Protein AF-A0A314YBV6-F1 (afdb_monomer_lite)

Foldseek 3Di:
DDDDDDDDDDDDDPDDDPPDDPVCCLPPVQLVVCLVPVVVLQADAEQAAQKACDPDRNADPPPFPPDPRIDGHPCLLNYQHHHRPDGGPNVVVSSVCCVVVVPPPCPVVCVVPD

Organism: NCBI:txid2094558

InterPro domains:
  IPR036514 SGNH hydrolase superfamily [G3DSA:3.40.50.1110] (12-104)

Structure (mmCIF, N/CA/C/O backbone):
data_AF-A0A314YBV6-F1
#
_entry.id   AF-A0A314YBV6-F1
#
loop_
_atom_site.group_PDB
_atom_site.id
_atom_site.type_symbol
_atom_site.label_atom_id
_atom_site.label_alt_id
_atom_site.label_comp_id
_atom_site.label_asym_id
_atom_site.label_entity_id
_atom_site.label_seq_id
_atom_site.pdbx_PDB_ins_code
_atom_site.Cartn_x
_atom_site.Cartn_y
_atom_site.Cartn_z
_atom_site.occupancy
_atom_site.B_iso_or_equiv
_atom_site.auth_seq_id
_atom_site.auth_comp_id
_atom_site.auth_asym_id
_atom_site.auth_atom_id
_atom_site.pdbx_PDB_model_num
ATOM 1 N N . MET A 1 1 ? -41.187 6.858 33.286 1.00 33.84 1 MET A N 1
ATOM 2 C CA . MET A 1 1 ? -40.703 5.854 32.314 1.00 33.84 1 MET A CA 1
ATOM 3 C C . MET A 1 1 ? -39.229 5.630 32.584 1.00 33.84 1 MET A C 1
ATOM 5 O O . MET A 1 1 ? -38.445 6.538 32.355 1.00 33.84 1 MET A O 1
ATOM 9 N N . ALA A 1 2 ? -38.873 4.483 33.157 1.00 28.88 2 ALA A N 1
ATOM 10 C CA . ALA A 1 2 ? -37.487 4.058 33.322 1.00 28.88 2 ALA A CA 1
ATOM 11 C C . ALA A 1 2 ? -37.216 2.977 32.270 1.00 28.88 2 ALA A C 1
ATOM 13 O O . ALA A 1 2 ? -38.009 2.047 32.132 1.00 28.88 2 ALA A O 1
ATOM 14 N N . ILE A 1 3 ? -36.156 3.154 31.485 1.00 32.72 3 ILE A N 1
ATOM 15 C CA . ILE A 1 3 ? -35.777 2.254 30.395 1.00 32.72 3 ILE A CA 1
ATOM 16 C C . ILE A 1 3 ? -35.061 1.047 31.011 1.00 32.72 3 ILE A C 1
ATOM 18 O O . ILE A 1 3 ? -34.038 1.195 31.676 1.00 32.72 3 ILE A O 1
ATOM 22 N N . THR A 1 4 ? -35.613 -0.144 30.803 1.00 29.62 4 THR A N 1
ATOM 23 C CA . THR A 1 4 ? -35.033 -1.441 31.166 1.00 29.62 4 THR A CA 1
ATOM 24 C C . THR A 1 4 ? -33.790 -1.722 30.314 1.00 29.62 4 THR A C 1
ATOM 26 O O . THR A 1 4 ? -33.875 -1.779 29.089 1.00 29.62 4 THR A O 1
ATOM 29 N N . LEU A 1 5 ? -32.629 -1.923 30.945 1.00 38.38 5 LEU A N 1
ATOM 30 C CA . LEU A 1 5 ? -31.425 -2.430 30.277 1.00 38.38 5 LEU A CA 1
ATOM 31 C C . LEU A 1 5 ? -31.441 -3.964 30.309 1.00 38.38 5 LEU A C 1
ATOM 33 O O . LEU A 1 5 ? -31.478 -4.573 31.376 1.00 38.38 5 LEU A O 1
ATOM 37 N N . SER A 1 6 ? -31.430 -4.576 29.124 1.00 37.41 6 SER A N 1
ATOM 38 C CA . SER A 1 6 ? -31.378 -6.027 28.918 1.00 37.41 6 SER A CA 1
ATOM 39 C C . SER A 1 6 ? -30.102 -6.634 29.516 1.00 37.41 6 SER A C 1
ATOM 41 O O . SER A 1 6 ? -28.992 -6.198 29.211 1.00 37.41 6 SER A O 1
ATOM 43 N N . SER A 1 7 ? -30.267 -7.678 30.326 1.00 42.28 7 SER A N 1
ATOM 44 C CA . SER A 1 7 ? -29.209 -8.522 30.896 1.00 42.28 7 SER A CA 1
ATOM 45 C C . SER A 1 7 ? -28.295 -9.121 29.815 1.00 42.28 7 SER A C 1
ATOM 47 O O . SER A 1 7 ? -28.793 -9.729 28.866 1.00 42.28 7 SER A O 1
ATOM 49 N N . LYS A 1 8 ? -26.966 -8.993 29.961 1.00 40.06 8 LYS A N 1
ATOM 50 C CA . LYS A 1 8 ? -25.973 -9.715 29.140 1.00 40.06 8 LYS A CA 1
ATOM 51 C C . LYS A 1 8 ? -25.675 -11.106 29.739 1.00 40.06 8 LYS A C 1
ATOM 53 O O . LYS A 1 8 ? -25.654 -11.223 30.963 1.00 40.06 8 LYS A O 1
ATOM 58 N N . PRO A 1 9 ? -25.452 -12.142 28.908 1.00 35.56 9 PRO A N 1
ATOM 59 C CA . PRO A 1 9 ? -25.232 -13.518 29.356 1.00 35.56 9 PRO A CA 1
ATOM 60 C C . PRO A 1 9 ? -23.819 -13.745 29.925 1.00 35.56 9 PRO A C 1
ATOM 62 O O . PRO A 1 9 ? -22.858 -13.101 29.512 1.00 35.56 9 PRO A O 1
ATOM 65 N N . SER A 1 10 ? -23.730 -14.684 30.872 1.00 35.09 10 SER A N 1
ATOM 66 C CA . SER A 1 10 ? -22.517 -15.149 31.563 1.00 35.09 10 SER A CA 1
ATOM 67 C C . SER A 1 10 ? -21.549 -15.877 30.615 1.00 35.09 10 SER A C 1
ATOM 69 O O . SER A 1 10 ? -21.972 -16.774 29.885 1.00 35.09 10 SER A O 1
ATOM 71 N N . CYS A 1 11 ? -20.258 -15.527 30.643 1.00 40.75 11 CYS A N 1
ATOM 72 C CA . CYS A 1 11 ? -19.198 -16.228 29.908 1.00 40.75 11 CYS A CA 1
ATOM 73 C C . CYS A 1 11 ? -18.449 -17.196 30.840 1.00 40.75 11 CYS A C 1
ATOM 75 O O . CYS A 1 11 ? -17.855 -16.777 31.829 1.00 40.75 11 CYS A O 1
ATOM 77 N N . ASN A 1 12 ? -18.459 -18.490 30.502 1.00 35.81 12 ASN A N 1
ATOM 78 C CA . ASN A 1 12 ? -17.706 -19.538 31.194 1.00 35.81 12 ASN A CA 1
ATOM 79 C C . ASN A 1 12 ? -16.222 -19.522 30.787 1.00 35.81 12 ASN A C 1
ATOM 81 O O . ASN A 1 12 ? -15.893 -19.515 29.601 1.00 35.81 12 ASN A O 1
ATOM 85 N N . ASN A 1 13 ? -15.335 -19.568 31.784 1.00 42.31 13 ASN A N 1
ATOM 86 C CA . ASN A 1 13 ? -13.882 -19.591 31.628 1.00 42.31 13 ASN A CA 1
ATOM 87 C C . ASN A 1 13 ? -13.364 -21.004 31.321 1.00 42.31 13 ASN A C 1
ATOM 89 O O . ASN A 1 13 ? -13.254 -21.835 32.220 1.00 42.31 13 ASN A O 1
ATOM 93 N N . SER A 1 14 ? -12.943 -21.250 30.082 1.00 39.06 14 SER A N 1
ATOM 94 C CA . SER A 1 14 ? -11.962 -22.296 29.767 1.00 39.06 14 SER A CA 1
ATOM 95 C C . SER A 1 14 ? -10.642 -21.612 29.415 1.00 39.06 14 SER A C 1
ATOM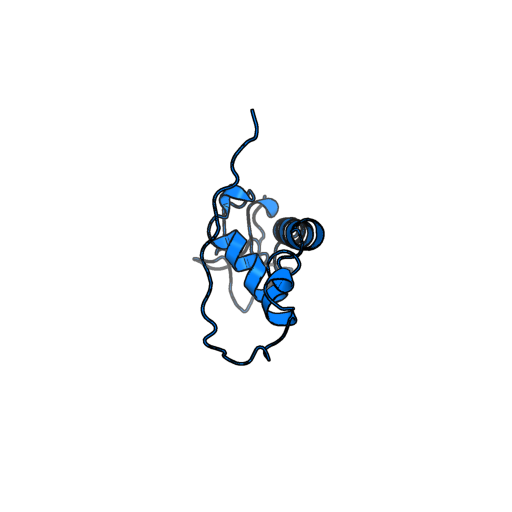 97 O O . SER A 1 14 ? -10.436 -21.159 28.289 1.00 39.06 14 SER A O 1
ATOM 99 N N . GLY A 1 15 ? -9.789 -21.456 30.428 1.00 47.22 15 GLY A N 1
ATOM 100 C CA . GLY A 1 15 ? -8.503 -20.782 30.320 1.00 47.22 15 GLY A CA 1
ATOM 101 C C . GLY A 1 15 ? -7.540 -21.506 29.384 1.00 47.22 15 GLY A C 1
ATOM 102 O O . GLY A 1 15 ? -7.276 -22.692 29.546 1.00 47.22 15 GLY A O 1
ATOM 103 N N . HIS A 1 16 ? -6.967 -20.750 28.452 1.00 35.28 16 HIS A N 1
ATOM 104 C CA . HIS A 1 16 ? -5.703 -21.074 27.805 1.00 35.28 16 HIS A CA 1
ATOM 105 C C . HIS A 1 16 ? -4.812 -19.830 27.879 1.00 35.28 16 HIS A C 1
ATOM 107 O O . HIS A 1 16 ? -5.248 -18.718 27.587 1.00 35.28 16 HIS A O 1
ATOM 113 N N . SER A 1 17 ? -3.591 -20.032 28.371 1.00 37.59 17 SER A N 1
ATOM 114 C CA . SER A 1 17 ? -2.629 -19.021 28.802 1.00 37.59 17 SER A CA 1
ATOM 115 C C . SER A 1 17 ? -2.451 -17.853 27.826 1.00 37.59 17 SER A C 1
ATOM 117 O O . SER A 1 17 ? -1.946 -18.017 26.717 1.00 37.59 17 SER A O 1
ATOM 119 N N . PHE A 1 18 ? -2.779 -16.645 28.287 1.00 40.22 18 PHE A N 1
ATOM 120 C CA . PHE A 1 18 ? -2.464 -15.378 27.627 1.00 40.22 18 PHE A CA 1
ATOM 121 C C . PHE A 1 18 ? -0.974 -15.048 27.786 1.00 40.22 18 PHE A C 1
ATOM 123 O O . PHE A 1 18 ? -0.593 -14.189 28.570 1.00 40.22 18 PHE A O 1
ATOM 130 N N . HIS A 1 19 ? -0.114 -15.741 27.047 1.00 35.84 19 HIS A N 1
ATOM 131 C CA . HIS A 1 19 ? 1.292 -15.362 26.891 1.00 35.84 19 HIS A CA 1
ATOM 132 C C . HIS A 1 19 ? 1.709 -15.498 25.419 1.00 35.84 19 HIS A C 1
ATOM 134 O O . HIS A 1 19 ? 2.590 -16.272 25.066 1.00 35.84 19 HIS A O 1
ATOM 140 N N . MET A 1 20 ? 1.072 -14.716 24.541 1.00 39.91 20 MET A N 1
ATOM 141 C CA . MET A 1 20 ? 1.647 -14.363 23.237 1.00 39.91 20 MET A CA 1
ATOM 142 C C . MET A 1 20 ? 1.286 -12.916 22.834 1.00 39.91 20 MET A C 1
ATOM 144 O O . MET A 1 20 ? 0.303 -12.652 22.159 1.00 39.91 20 MET A O 1
ATOM 148 N N . LEU A 1 21 ? 2.134 -11.984 23.286 1.00 42.94 21 LEU A N 1
ATOM 149 C CA . LEU A 1 21 ? 2.705 -10.853 22.533 1.00 42.94 21 LEU A CA 1
ATOM 150 C C . LEU A 1 21 ? 1.758 -9.826 21.861 1.00 42.94 21 LEU A C 1
ATOM 152 O O . LEU A 1 21 ? 1.387 -9.956 20.696 1.00 42.94 21 LEU A O 1
ATOM 156 N N . SER A 1 22 ? 1.567 -8.698 22.559 1.00 54.56 22 SER A N 1
ATOM 157 C CA . SER A 1 22 ? 1.015 -7.404 22.094 1.00 54.56 22 SER A CA 1
ATOM 158 C C . SER A 1 22 ? 1.451 -6.966 20.675 1.00 54.56 22 SER A C 1
ATOM 160 O O . SER A 1 22 ? 0.680 -6.355 19.938 1.00 54.56 22 SER A O 1
ATOM 162 N N . SER A 1 23 ? 2.658 -7.338 20.236 1.00 47.38 23 SER A N 1
ATOM 163 C CA . SER A 1 23 ? 3.234 -6.939 18.944 1.00 47.38 23 SER A CA 1
ATOM 164 C C . SER A 1 23 ? 2.577 -7.590 17.715 1.00 47.38 23 SER A C 1
ATOM 166 O O . SER A 1 23 ? 2.472 -6.945 16.673 1.00 47.38 23 SER A O 1
ATOM 168 N N . HIS A 1 24 ? 2.088 -8.834 17.812 1.00 51.66 24 HIS A N 1
ATOM 169 C CA . HIS A 1 24 ? 1.453 -9.520 16.671 1.00 51.66 24 HIS A CA 1
ATOM 170 C C . HIS A 1 24 ? 0.088 -8.910 16.322 1.00 51.66 24 HIS A C 1
ATOM 172 O O . HIS A 1 24 ? -0.301 -8.856 15.156 1.00 51.66 24 HIS A O 1
ATOM 178 N N . MET A 1 25 ? -0.622 -8.375 17.319 1.00 52.75 25 MET A N 1
ATOM 179 C CA . MET A 1 25 ? -1.936 -7.758 17.120 1.00 52.75 25 MET A CA 1
ATOM 180 C C . MET A 1 25 ? -1.855 -6.465 16.289 1.00 52.75 25 MET A C 1
ATOM 182 O O . MET A 1 25 ? -2.792 -6.146 15.558 1.00 52.75 25 MET A O 1
ATOM 186 N N . LEU A 1 26 ? -0.716 -5.764 16.346 1.00 56.69 26 LEU A N 1
ATOM 187 C CA . LEU A 1 26 ? -0.463 -4.546 15.574 1.00 56.69 26 LEU A CA 1
ATOM 188 C C . LEU A 1 26 ? 0.025 -4.833 14.153 1.00 56.69 26 LEU A C 1
ATOM 190 O O . LEU A 1 26 ? -0.393 -4.134 13.235 1.00 56.69 26 LEU A O 1
ATOM 194 N N . ILE A 1 27 ? 0.883 -5.8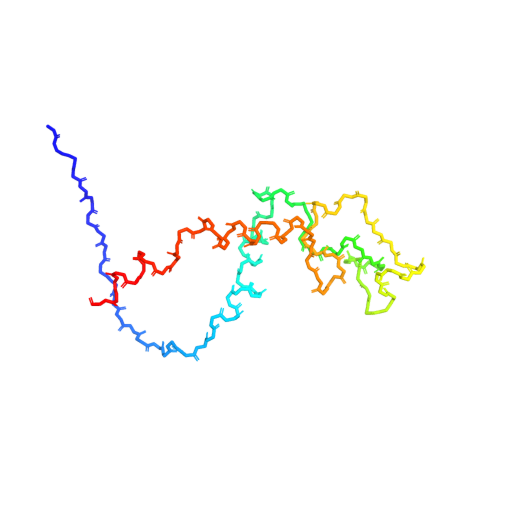39 13.962 1.00 60.88 27 ILE A N 1
ATOM 195 C CA . ILE A 1 27 ? 1.479 -6.116 12.646 1.00 60.88 27 ILE A CA 1
ATOM 196 C C . ILE A 1 27 ? 0.497 -6.860 11.735 1.00 60.88 27 ILE A C 1
ATOM 198 O O . ILE A 1 27 ? 0.372 -6.507 10.567 1.00 60.88 27 ILE A O 1
ATOM 202 N N . THR A 1 28 ? -0.241 -7.848 12.252 1.00 63.28 28 THR A N 1
ATOM 203 C CA . THR A 1 28 ? -1.156 -8.657 11.425 1.00 63.28 28 THR A CA 1
ATOM 204 C C . THR A 1 28 ? -2.630 -8.463 11.772 1.00 63.28 28 THR A C 1
ATOM 206 O O . THR A 1 28 ? -3.479 -8.621 10.901 1.00 63.28 28 THR A O 1
ATOM 209 N N . GLY A 1 29 ? -2.972 -8.091 13.009 1.00 68.56 29 GLY A N 1
ATOM 210 C CA . GLY A 1 29 ? -4.370 -8.031 13.462 1.00 68.56 29 GLY A CA 1
ATOM 211 C C . GLY A 1 29 ? -5.201 -6.912 12.824 1.00 68.56 29 GLY A C 1
ATOM 212 O O . GLY A 1 29 ? -6.272 -7.172 12.275 1.00 68.56 29 GLY A O 1
ATOM 213 N N . LEU A 1 30 ? -4.709 -5.671 12.867 1.00 73.69 30 LEU A N 1
ATOM 214 C CA . LEU A 1 30 ? -5.409 -4.506 12.304 1.00 73.69 30 LEU A CA 1
ATOM 215 C C . LEU A 1 30 ? -5.587 -4.576 10.771 1.00 73.69 30 LEU A C 1
ATOM 217 O O . LEU A 1 30 ? -6.710 -4.353 10.308 1.00 73.69 30 LEU A O 1
ATOM 221 N N . PRO A 1 31 ? -4.580 -4.980 9.969 1.00 79.50 31 PRO A N 1
ATOM 222 C CA . PRO A 1 31 ? -4.748 -5.113 8.524 1.00 79.50 31 PRO A CA 1
ATOM 223 C C . PRO A 1 31 ? -5.785 -6.165 8.138 1.00 79.50 31 PRO A C 1
ATOM 225 O O . PRO A 1 31 ? -6.535 -5.957 7.190 1.00 79.50 31 PRO A O 1
ATOM 228 N N . ILE A 1 32 ? -5.901 -7.269 8.889 1.00 82.19 32 ILE A N 1
ATOM 229 C CA . ILE A 1 32 ? -6.916 -8.303 8.627 1.00 82.19 32 ILE A CA 1
ATOM 230 C C . ILE A 1 32 ? -8.338 -7.740 8.756 1.00 82.19 32 ILE A C 1
ATOM 232 O O . ILE A 1 32 ? -9.216 -8.120 7.981 1.00 82.19 32 ILE A O 1
ATOM 236 N N . LEU A 1 33 ? -8.588 -6.826 9.699 1.00 85.62 33 LEU A N 1
ATOM 237 C CA . LEU A 1 33 ? -9.899 -6.179 9.835 1.00 85.62 33 LEU A CA 1
ATOM 238 C C . LEU A 1 33 ? -10.225 -5.304 8.621 1.00 85.62 33 LEU A C 1
ATOM 240 O O . LEU A 1 33 ? -11.359 -5.326 8.141 1.00 85.62 33 LEU A O 1
ATOM 244 N N . VAL A 1 34 ? -9.224 -4.593 8.097 1.00 88.75 34 VAL A N 1
ATOM 245 C CA . VAL A 1 34 ? -9.368 -3.780 6.885 1.00 88.75 34 VAL A CA 1
ATOM 246 C C . VAL A 1 34 ? -9.594 -4.656 5.655 1.00 88.75 34 VAL A C 1
ATOM 248 O O . VAL A 1 34 ? -10.538 -4.419 4.907 1.00 88.75 34 VAL A O 1
ATOM 251 N N . MET A 1 35 ? -8.816 -5.726 5.491 1.00 89.19 35 MET A N 1
ATOM 252 C CA . MET A 1 35 ? -8.930 -6.649 4.354 1.00 89.19 35 MET A CA 1
ATOM 253 C C . MET A 1 35 ? -10.263 -7.405 4.296 1.00 89.19 35 MET A C 1
ATOM 255 O O . MET A 1 35 ? -10.676 -7.811 3.214 1.00 89.19 35 MET A O 1
ATOM 259 N N . LYS A 1 36 ? -10.960 -7.597 5.425 1.00 90.19 36 LYS A N 1
ATOM 260 C CA . LYS A 1 36 ? -12.299 -8.214 5.421 1.00 90.19 36 LYS A CA 1
ATOM 261 C C . LYS A 1 36 ? -13.341 -7.360 4.700 1.00 90.19 36 LYS A C 1
ATOM 263 O O . LYS A 1 36 ? -14.268 -7.918 4.128 1.00 90.19 36 LYS A O 1
ATOM 268 N N . ASN A 1 37 ? -13.204 -6.035 4.748 1.00 91.31 37 ASN A N 1
ATOM 269 C CA . ASN A 1 37 ? -14.156 -5.081 4.176 1.00 91.31 37 ASN A CA 1
ATOM 270 C C . ASN A 1 37 ? -13.413 -3.829 3.665 1.00 91.31 37 ASN A C 1
ATOM 272 O O . ASN A 1 37 ? -13.630 -2.734 4.176 1.00 91.31 37 ASN A O 1
ATOM 276 N N . PRO A 1 38 ? -12.537 -3.948 2.656 1.00 93.94 38 PRO A N 1
ATOM 277 C CA . PRO A 1 38 ? -11.631 -2.870 2.240 1.00 93.94 38 PRO A CA 1
ATOM 278 C C . PRO A 1 38 ? -12.375 -1.605 1.788 1.00 93.94 38 PRO A C 1
ATOM 280 O O . PRO A 1 38 ? -11.968 -0.489 2.115 1.00 93.94 38 PRO A O 1
ATOM 283 N N . ASN A 1 39 ? -13.527 -1.780 1.133 1.00 94.62 39 ASN A N 1
ATOM 284 C CA . ASN A 1 39 ? -14.362 -0.685 0.642 1.00 94.62 39 ASN A CA 1
ATOM 285 C C . ASN A 1 39 ? -14.867 0.233 1.764 1.00 94.62 39 ASN A C 1
ATOM 287 O O . ASN A 1 39 ? -15.004 1.434 1.542 1.00 94.62 39 ASN A O 1
ATOM 291 N N . GLN A 1 40 ? -15.112 -0.296 2.973 1.00 93.50 40 GLN A N 1
ATOM 292 C CA . GLN A 1 40 ? -15.581 0.521 4.104 1.00 93.50 40 GLN A CA 1
ATOM 293 C C . GLN A 1 40 ? -14.511 1.512 4.586 1.00 93.50 40 GLN A C 1
ATOM 295 O O . GLN A 1 40 ? -14.832 2.514 5.216 1.00 93.50 40 GLN A O 1
ATOM 300 N N . TYR A 1 41 ? -13.247 1.231 4.264 1.00 92.69 41 TYR A N 1
ATOM 301 C CA . TYR A 1 41 ? -12.090 2.060 4.583 1.00 92.69 41 TYR A CA 1
ATOM 302 C C . TYR A 1 41 ? -11.543 2.805 3.354 1.00 92.69 41 TYR A C 1
ATOM 304 O O . TYR A 1 41 ? -10.484 3.418 3.430 1.00 92.69 41 TYR A O 1
ATOM 312 N N . GLY A 1 42 ? -12.255 2.768 2.220 1.00 94.62 42 GLY A N 1
ATOM 313 C CA . GLY A 1 42 ? -11.876 3.481 0.996 1.00 94.62 42 GLY A CA 1
ATOM 314 C C . GLY A 1 42 ? -10.857 2.764 0.101 1.00 94.62 42 GLY A C 1
ATOM 315 O O . GLY A 1 42 ? -10.435 3.341 -0.903 1.00 94.62 42 GLY A O 1
ATOM 316 N N . PHE A 1 43 ? -10.490 1.516 0.408 1.00 96.88 43 PHE A N 1
ATOM 317 C CA . PHE A 1 43 ? -9.596 0.716 -0.434 1.00 96.88 43 PHE A CA 1
ATOM 318 C C 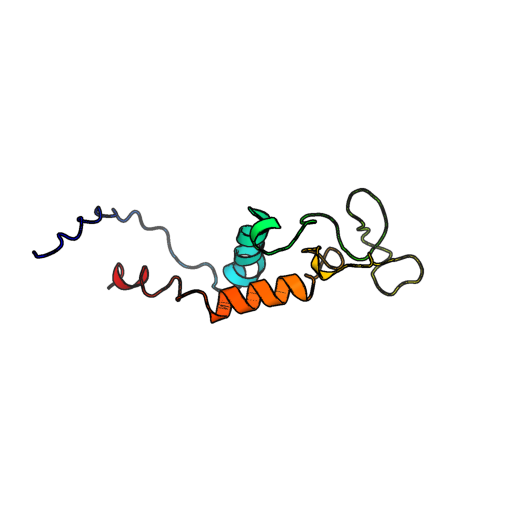. PHE A 1 43 ? -10.382 -0.084 -1.467 1.00 96.88 43 PHE A C 1
ATOM 320 O O . PHE A 1 43 ? -11.407 -0.685 -1.151 1.00 96.88 43 PHE A O 1
ATOM 327 N N . LYS A 1 44 ? -9.856 -0.135 -2.692 1.00 96.19 44 LYS A N 1
ATOM 328 C CA . LYS A 1 44 ? -10.379 -0.971 -3.782 1.00 96.19 44 LYS A CA 1
ATOM 329 C C . LYS A 1 44 ? -9.541 -2.225 -3.988 1.00 96.19 44 LYS A C 1
ATOM 331 O O . LYS A 1 44 ? -10.080 -3.264 -4.346 1.00 96.19 44 LYS A O 1
ATOM 336 N N . GLU A 1 45 ? -8.238 -2.127 -3.733 1.00 95.81 45 GLU A N 1
ATOM 337 C CA . GLU A 1 45 ? -7.275 -3.191 -4.001 1.00 95.81 45 GLU A CA 1
ATOM 338 C C . GLU A 1 45 ? -6.625 -3.671 -2.705 1.00 95.81 45 GLU A C 1
ATOM 340 O O . GLU A 1 45 ? -5.873 -2.951 -2.044 1.00 95.81 45 GLU A O 1
ATOM 345 N N . SER A 1 46 ? -6.941 -4.909 -2.321 1.00 93.44 46 SER A N 1
ATOM 346 C CA . SER A 1 46 ? -6.429 -5.512 -1.083 1.00 93.44 46 SER A CA 1
ATOM 347 C C . SER A 1 46 ? -5.164 -6.335 -1.293 1.00 93.44 46 SER A C 1
ATOM 349 O O . SER A 1 46 ? -4.282 -6.329 -0.437 1.00 93.44 46 SER A O 1
ATOM 351 N N . PHE A 1 47 ? -5.076 -7.037 -2.425 1.00 92.44 47 PHE A N 1
ATOM 352 C CA . PHE A 1 47 ? -4.048 -8.055 -2.651 1.00 92.44 47 PHE A CA 1
ATOM 353 C C . PHE A 1 47 ? -2.947 -7.617 -3.613 1.00 92.44 47 PHE A C 1
ATOM 355 O O . PHE A 1 47 ? -1.821 -8.085 -3.484 1.00 92.44 47 PHE A O 1
ATOM 362 N N . LYS A 1 48 ? -3.245 -6.732 -4.571 1.00 95.38 48 LYS A N 1
ATOM 363 C CA . LYS A 1 48 ? -2.226 -6.204 -5.482 1.00 95.38 48 LYS A CA 1
ATOM 364 C C . LYS A 1 48 ? -1.364 -5.164 -4.773 1.00 95.38 48 LYS A C 1
ATOM 366 O O . LYS A 1 48 ? -1.882 -4.347 -4.010 1.00 95.38 48 LYS A O 1
ATOM 371 N N . ALA A 1 49 ? -0.067 -5.174 -5.048 1.00 96.06 49 ALA A N 1
ATOM 372 C CA . ALA A 1 49 ? 0.830 -4.102 -4.652 1.00 96.06 49 ALA A CA 1
ATOM 373 C C . ALA A 1 49 ? 0.635 -2.888 -5.574 1.00 96.06 49 ALA A C 1
ATOM 375 O O . ALA A 1 49 ? 0.479 -3.015 -6.792 1.00 96.06 49 ALA A O 1
ATOM 376 N N . CYS A 1 50 ? 0.633 -1.689 -4.998 1.00 97.44 50 CYS A N 1
ATOM 377 C CA . CYS A 1 50 ? 0.534 -0.455 -5.770 1.00 97.44 50 CYS A CA 1
ATOM 378 C C . CYS A 1 50 ? 1.747 -0.256 -6.684 1.00 97.44 50 CYS A C 1
ATOM 380 O O . CYS A 1 50 ? 1.602 0.286 -7.775 1.00 97.44 50 CYS A O 1
ATOM 382 N N . CYS A 1 51 ? 2.928 -0.651 -6.227 1.00 97.00 51 CYS A N 1
ATOM 383 C CA . CYS A 1 51 ? 4.200 -0.480 -6.889 1.00 97.00 51 CYS A CA 1
ATOM 384 C C . CYS A 1 51 ? 4.916 -1.825 -7.014 1.00 97.00 51 CYS A C 1
ATOM 386 O O . CYS A 1 51 ? 5.009 -2.582 -6.052 1.00 97.00 51 CYS A O 1
ATOM 388 N N . GLY A 1 52 ? 5.436 -2.097 -8.206 1.00 96.06 52 GLY A N 1
ATOM 389 C CA . GLY A 1 52 ? 6.150 -3.326 -8.507 1.00 96.06 52 GLY A CA 1
ATOM 390 C C . GLY A 1 52 ? 6.057 -3.660 -9.987 1.00 96.06 52 GLY A C 1
ATOM 391 O O . GLY A 1 52 ? 6.010 -2.765 -10.836 1.00 96.06 52 GLY A O 1
ATOM 392 N N . THR A 1 53 ? 6.080 -4.950 -10.280 1.00 94.94 53 THR A N 1
ATOM 393 C CA . THR A 1 53 ? 5.974 -5.512 -11.627 1.00 94.94 53 THR A CA 1
ATOM 394 C C . THR A 1 53 ? 5.401 -6.923 -11.534 1.00 94.94 53 THR A C 1
ATOM 396 O O . THR A 1 53 ? 5.318 -7.495 -10.448 1.00 94.94 53 THR A O 1
ATOM 399 N N . GLY A 1 54 ? 5.027 -7.485 -12.678 1.00 91.50 54 GLY A N 1
ATOM 400 C CA . GLY A 1 54 ? 4.559 -8.858 -12.791 1.00 91.50 54 GLY A CA 1
ATOM 401 C C . GLY A 1 54 ? 3.084 -9.018 -12.432 1.00 91.50 54 GLY A C 1
ATOM 402 O O . GLY A 1 54 ? 2.510 -8.289 -11.631 1.00 91.50 54 GLY A O 1
ATOM 403 N N . ASP A 1 55 ? 2.447 -10.015 -13.025 1.00 91.38 55 ASP A N 1
ATOM 404 C CA . ASP A 1 55 ? 1.051 -10.349 -12.761 1.00 91.38 55 ASP A CA 1
ATOM 405 C C . ASP A 1 55 ? 0.949 -11.651 -11.950 1.00 91.38 55 ASP A C 1
ATOM 407 O O . ASP A 1 55 ? 1.838 -12.500 -12.027 1.00 91.38 55 ASP A O 1
ATOM 411 N N . PRO A 1 56 ? -0.128 -11.850 -11.166 1.00 93.75 56 PRO A N 1
ATOM 412 C CA . PRO A 1 56 ? -1.328 -11.008 -11.083 1.00 93.75 56 PRO A CA 1
ATOM 413 C C . PRO A 1 56 ? -1.301 -9.957 -9.960 1.00 93.75 56 PRO A C 1
ATOM 415 O O . PRO A 1 56 ? -2.250 -9.180 -9.832 1.00 93.75 56 PRO A O 1
ATOM 418 N N . TYR A 1 57 ? -0.263 -9.948 -9.119 1.00 94.00 57 TYR A N 1
ATOM 419 C CA . TYR A 1 57 ? -0.229 -9.151 -7.886 1.00 94.00 57 TYR A CA 1
ATOM 420 C C . TYR A 1 57 ? 0.597 -7.867 -7.977 1.00 94.00 57 TYR A C 1
ATOM 422 O O . TYR A 1 57 ? 0.647 -7.136 -6.989 1.00 94.00 57 TYR A O 1
ATOM 430 N N . ASN A 1 58 ? 1.207 -7.563 -9.128 1.00 94.62 58 ASN A N 1
ATOM 431 C CA . ASN A 1 58 ? 2.154 -6.455 -9.272 1.00 94.62 58 ASN A CA 1
ATOM 432 C C . ASN A 1 58 ? 3.321 -6.557 -8.277 1.00 94.62 58 ASN A C 1
ATOM 434 O O . ASN A 1 58 ? 3.772 -5.557 -7.727 1.00 94.62 58 ASN A O 1
ATOM 438 N N . PHE A 1 59 ? 3.763 -7.789 -8.011 1.00 93.44 59 PHE A N 1
ATOM 439 C CA . PHE A 1 59 ? 4.834 -8.108 -7.080 1.00 93.44 59 PHE A CA 1
ATOM 440 C C . PHE A 1 59 ? 5.758 -9.183 -7.657 1.00 93.44 59 PHE A C 1
ATOM 442 O O . PHE A 1 59 ? 5.322 -10.296 -7.953 1.00 93.44 59 PHE A O 1
ATOM 449 N N . GLU A 1 60 ? 7.050 -8.871 -7.699 1.00 91.56 60 GLU A N 1
ATOM 450 C CA . GLU A 1 60 ? 8.143 -9.820 -7.886 1.00 91.56 60 GLU A CA 1
ATOM 451 C C . GLU A 1 60 ? 9.206 -9.530 -6.819 1.00 91.56 60 GLU A C 1
ATOM 453 O O . GLU A 1 60 ? 9.413 -8.379 -6.439 1.00 91.56 60 GLU A O 1
ATOM 458 N N . VAL A 1 61 ? 9.899 -10.565 -6.327 1.00 88.25 61 VAL A N 1
ATOM 459 C CA . VAL A 1 61 ? 10.949 -10.401 -5.294 1.00 88.25 61 VAL A CA 1
ATOM 460 C C . VAL A 1 61 ? 12.049 -9.449 -5.780 1.00 88.25 61 VAL A C 1
ATOM 462 O O . VAL A 1 61 ? 12.603 -8.666 -5.012 1.00 88.25 61 VAL A O 1
ATOM 465 N N . PHE A 1 62 ? 12.321 -9.502 -7.080 1.00 85.94 62 PHE A N 1
ATOM 466 C CA . PHE A 1 62 ? 13.107 -8.540 -7.831 1.00 85.94 62 PHE A CA 1
ATOM 467 C C . PHE A 1 62 ? 12.419 -8.377 -9.183 1.00 85.94 62 PHE A C 1
ATOM 469 O O . PHE A 1 62 ? 12.037 -9.399 -9.753 1.00 85.94 62 PHE A O 1
ATOM 476 N N . PRO A 1 63 ? 12.310 -7.166 -9.738 1.00 89.00 63 PRO A N 1
ATOM 477 C CA . PRO A 1 63 ? 12.832 -5.879 -9.274 1.00 89.00 63 PRO A CA 1
ATOM 478 C C . PRO A 1 63 ? 11.929 -5.152 -8.251 1.00 89.00 63 PRO A C 1
ATOM 480 O O . PRO A 1 63 ? 10.708 -5.158 -8.360 1.00 89.00 63 PRO A O 1
ATOM 483 N N . VAL A 1 64 ? 12.541 -4.471 -7.273 1.00 89.56 64 VAL A N 1
ATOM 484 C CA . VAL A 1 64 ? 11.825 -3.739 -6.205 1.00 89.56 64 VAL A CA 1
ATOM 485 C C . VAL A 1 64 ? 11.435 -2.315 -6.616 1.00 89.56 64 VAL A C 1
ATOM 487 O O . VAL A 1 64 ? 12.010 -1.736 -7.541 1.00 89.56 64 VAL A O 1
ATOM 490 N N . CYS A 1 65 ? 10.500 -1.704 -5.891 1.00 92.25 65 CYS A N 1
ATOM 491 C CA . CYS A 1 65 ? 10.142 -0.295 -6.066 1.00 92.25 65 CYS A CA 1
ATOM 492 C C . CYS A 1 65 ? 11.350 0.646 -5.978 1.00 92.25 65 CYS A C 1
ATOM 494 O O . CYS A 1 65 ? 12.198 0.510 -5.100 1.00 92.25 65 CYS A O 1
ATOM 496 N N . GLY A 1 66 ? 11.419 1.614 -6.897 1.00 89.56 66 GLY A N 1
ATOM 497 C CA . GLY A 1 66 ? 12.568 2.516 -7.056 1.00 89.56 66 GLY A CA 1
ATOM 498 C C . GLY A 1 66 ? 13.593 2.050 -8.096 1.00 89.56 66 GLY A C 1
ATOM 499 O O . GLY A 1 66 ? 14.488 2.812 -8.453 1.00 89.56 66 GLY A O 1
ATOM 500 N N . THR A 1 67 ? 13.449 0.834 -8.626 1.00 93.94 67 THR A N 1
ATOM 501 C CA . THR A 1 67 ? 14.186 0.389 -9.817 1.00 93.94 67 THR A CA 1
ATOM 502 C C . THR A 1 67 ? 13.494 0.858 -11.107 1.00 93.94 67 THR A C 1
ATOM 504 O O . THR A 1 67 ? 12.285 1.086 -11.095 1.00 93.94 67 THR A O 1
ATOM 507 N N . PRO A 1 68 ? 14.213 0.970 -12.244 1.00 94.19 68 PRO A N 1
ATOM 508 C CA . PRO A 1 68 ? 13.628 1.438 -13.508 1.00 94.19 68 PRO A CA 1
ATOM 509 C C . PRO A 1 68 ? 12.509 0.552 -14.074 1.00 94.19 68 PRO A C 1
ATOM 511 O O . PRO A 1 68 ? 11.706 1.017 -14.876 1.00 94.19 68 PRO A O 1
ATOM 514 N N . SER A 1 69 ? 12.487 -0.727 -13.702 1.00 92.62 69 SER A N 1
ATOM 515 C CA . SER A 1 69 ? 11.518 -1.717 -14.176 1.00 92.62 69 SER A CA 1
ATOM 516 C C . SER A 1 69 ? 10.279 -1.838 -13.287 1.00 92.62 69 SER A C 1
ATOM 518 O O . SER A 1 69 ? 9.299 -2.440 -13.716 1.00 92.62 69 SER A O 1
ATOM 520 N N . ALA A 1 70 ? 10.294 -1.273 -12.077 1.00 95.06 70 ALA A N 1
ATOM 521 C CA . ALA A 1 70 ? 9.127 -1.226 -11.207 1.00 95.06 70 ALA A CA 1
ATOM 522 C C . ALA A 1 70 ? 8.318 0.051 -11.464 1.00 95.06 70 ALA A C 1
ATOM 524 O O . ALA A 1 70 ? 8.873 1.143 -11.596 1.00 95.06 70 ALA A O 1
ATOM 525 N N . SER A 1 71 ? 6.993 -0.069 -11.485 1.00 95.31 71 SER A N 1
ATOM 526 C CA . SER A 1 71 ? 6.094 1.071 -11.675 1.00 95.31 71 SER A CA 1
ATOM 527 C C . SER A 1 71 ? 4.985 1.082 -10.632 1.00 95.31 71 SER A C 1
ATOM 529 O O . SER A 1 71 ? 4.567 0.032 -10.144 1.00 95.31 71 SER A O 1
ATOM 531 N N . ALA A 1 72 ? 4.532 2.283 -10.272 1.00 96.38 72 ALA A N 1
ATOM 532 C CA . ALA A 1 72 ? 3.449 2.488 -9.323 1.00 96.38 72 ALA A CA 1
ATOM 533 C C . ALA A 1 72 ? 2.164 2.920 -10.034 1.00 96.38 72 ALA A C 1
ATOM 535 O O . ALA A 1 72 ? 2.195 3.770 -10.927 1.00 96.38 72 ALA A O 1
ATOM 536 N N . TYR A 1 73 ? 1.023 2.392 -9.595 1.00 95.00 73 TYR A N 1
ATOM 537 C CA . TYR A 1 73 ? -0.279 2.871 -10.043 1.00 95.00 73 TYR A CA 1
ATOM 538 C C . TYR A 1 73 ? -0.534 4.328 -9.593 1.00 95.00 73 TYR A C 1
ATOM 540 O O . TYR A 1 73 ? -0.119 4.716 -8.499 1.00 95.00 73 TYR A O 1
ATOM 548 N N . PRO A 1 74 ? -1.283 5.141 -10.370 1.00 95.44 74 PRO A N 1
ATOM 549 C CA . PRO A 1 74 ? -1.467 6.573 -10.086 1.00 95.44 74 PRO A CA 1
ATOM 550 C C . PRO A 1 74 ? -2.228 6.915 -8.797 1.00 95.44 74 PRO A C 1
ATOM 552 O O . PRO A 1 74 ? -2.242 8.070 -8.383 1.00 95.44 74 PRO A O 1
ATOM 555 N N . SER A 1 75 ? -2.923 5.957 -8.177 1.00 96.38 75 SER A N 1
ATOM 556 C CA . SER A 1 75 ? -3.753 6.195 -6.986 1.00 96.38 75 SER A CA 1
ATOM 557 C C . SER A 1 75 ? -3.387 5.260 -5.828 1.00 96.38 75 SER A C 1
ATOM 559 O O . SER A 1 75 ? -4.175 4.369 -5.502 1.00 96.38 75 SER A O 1
ATOM 561 N N . PRO A 1 76 ? -2.238 5.477 -5.154 1.00 96.00 76 PRO A N 1
ATOM 562 C CA . PRO A 1 76 ? -1.796 4.632 -4.042 1.00 96.00 76 PRO A CA 1
ATOM 563 C C . PRO A 1 76 ? -2.783 4.568 -2.875 1.00 96.00 76 PRO A C 1
ATOM 565 O O . PRO A 1 76 ? -2.828 3.578 -2.157 1.00 96.00 76 PRO A O 1
ATOM 568 N N . SER A 1 77 ? -3.625 5.591 -2.704 1.00 97.38 77 SER A N 1
ATOM 569 C CA . SER A 1 77 ? -4.653 5.622 -1.659 1.00 97.38 77 SER A CA 1
ATOM 570 C C . SER A 1 77 ? -5.748 4.565 -1.816 1.00 97.38 77 SER A C 1
ATOM 572 O O . SER A 1 77 ? -6.452 4.286 -0.853 1.00 97.38 77 SER A O 1
ATOM 574 N N . GLN A 1 78 ? -5.898 3.969 -3.003 1.00 96.94 78 GLN A N 1
ATOM 575 C CA . GLN A 1 78 ? -6.879 2.907 -3.258 1.00 96.94 78 GLN A CA 1
ATOM 576 C C . GLN A 1 78 ? -6.326 1.502 -2.967 1.00 96.94 78 GLN A C 1
ATOM 578 O O . GLN A 1 78 ? -7.091 0.538 -3.021 1.00 96.94 78 GLN A O 1
ATOM 583 N N . TYR A 1 79 ? -5.033 1.389 -2.652 1.00 97.12 79 TYR A N 1
ATOM 584 C CA . TYR A 1 79 ? -4.323 0.132 -2.423 1.00 97.12 79 TYR A CA 1
ATOM 585 C C . TYR A 1 79 ? -3.959 -0.026 -0.946 1.00 97.12 79 TYR A C 1
ATOM 587 O O . TYR A 1 79 ? -3.561 0.938 -0.291 1.00 97.12 79 TYR A O 1
ATOM 595 N N . ILE A 1 80 ? -4.054 -1.252 -0.430 1.00 95.62 80 ILE A N 1
ATOM 596 C CA . ILE A 1 80 ? -3.575 -1.592 0.921 1.00 95.62 80 ILE A CA 1
ATOM 597 C C . ILE A 1 80 ? -2.051 -1.773 0.925 1.00 95.62 80 ILE A C 1
ATOM 599 O O . ILE A 1 80 ? -1.359 -1.217 1.779 1.00 95.62 80 ILE A O 1
ATOM 603 N N . ASN A 1 81 ? -1.525 -2.529 -0.042 1.00 94.75 81 ASN A N 1
ATOM 604 C CA . ASN A 1 81 ? -0.102 -2.844 -0.160 1.00 94.75 81 ASN A CA 1
ATOM 605 C C . ASN A 1 81 ? 0.621 -1.841 -1.062 1.00 94.75 81 ASN A C 1
ATOM 607 O O . ASN A 1 81 ? 0.140 -1.503 -2.145 1.00 94.75 81 ASN A O 1
ATOM 611 N N . TRP A 1 82 ? 1.801 -1.398 -0.632 1.00 95.75 82 TRP A N 1
ATOM 612 C CA . TRP A 1 82 ? 2.686 -0.573 -1.446 1.00 95.75 82 TRP A CA 1
ATOM 613 C C . TRP A 1 82 ? 3.511 -1.437 -2.396 1.00 95.75 82 TRP A C 1
ATOM 615 O O . TRP A 1 82 ? 3.319 -1.321 -3.597 1.00 95.75 82 TRP A O 1
ATOM 625 N N . ASP A 1 83 ? 4.355 -2.328 -1.876 1.00 93.06 83 ASP A N 1
ATOM 626 C CA . ASP A 1 83 ? 5.350 -3.098 -2.647 1.00 93.06 83 ASP A CA 1
ATOM 627 C C . ASP A 1 83 ? 5.381 -4.595 -2.289 1.00 93.06 83 ASP A C 1
ATOM 629 O O . ASP A 1 83 ? 6.344 -5.293 -2.586 1.00 93.06 83 ASP A O 1
ATOM 633 N N . GLY A 1 84 ? 4.348 -5.083 -1.594 1.00 89.38 84 GLY A N 1
ATOM 634 C CA . GLY A 1 84 ? 4.262 -6.458 -1.088 1.00 89.38 84 GLY A CA 1
ATOM 635 C C . GLY A 1 84 ? 4.961 -6.698 0.256 1.00 89.38 84 GLY A C 1
ATOM 636 O O . GLY A 1 84 ? 4.759 -7.754 0.854 1.00 89.38 84 GLY A O 1
ATOM 637 N N . VAL A 1 85 ? 5.725 -5.726 0.766 1.00 88.44 85 VAL A N 1
ATOM 638 C CA . VAL A 1 85 ? 6.351 -5.764 2.102 1.00 88.44 85 VAL A CA 1
ATOM 639 C C . VAL A 1 85 ? 5.796 -4.653 2.996 1.00 88.44 85 VAL A C 1
ATOM 641 O O . VAL A 1 85 ? 5.549 -4.866 4.184 1.00 88.44 85 VAL A O 1
ATOM 644 N N . HIS A 1 86 ? 5.566 -3.475 2.422 1.00 91.50 86 HIS A N 1
ATOM 645 C CA . HIS A 1 86 ? 5.087 -2.280 3.104 1.00 91.50 86 HIS A CA 1
ATOM 646 C C . HIS A 1 86 ? 3.623 -1.979 2.770 1.00 91.50 86 HIS A C 1
ATOM 648 O O . HIS A 1 86 ? 3.126 -2.285 1.683 1.00 91.50 86 HIS A O 1
ATOM 654 N N . LEU A 1 87 ? 2.939 -1.310 3.700 1.00 93.25 87 LEU A N 1
ATOM 655 C CA . LEU A 1 87 ? 1.594 -0.777 3.489 1.00 93.25 87 LEU A CA 1
ATOM 656 C C . LEU A 1 87 ? 1.661 0.612 2.848 1.00 93.25 87 LEU A C 1
ATOM 658 O O . LEU A 1 87 ? 2.657 1.328 2.970 1.00 93.25 87 LEU A O 1
ATOM 662 N N . THR A 1 88 ? 0.588 1.018 2.177 1.00 96.44 88 THR A N 1
ATOM 663 C CA . THR A 1 88 ? 0.476 2.392 1.674 1.00 96.44 88 THR A CA 1
ATOM 664 C C . THR A 1 88 ? 0.278 3.383 2.821 1.00 96.44 88 THR A C 1
ATOM 666 O O . THR A 1 88 ? -0.215 3.040 3.898 1.00 96.44 88 THR A O 1
ATOM 669 N N . GLU A 1 89 ? 0.599 4.657 2.584 1.00 95.75 89 GLU A N 1
ATOM 670 C CA . GLU A 1 89 ? 0.331 5.735 3.547 1.00 95.75 89 GLU A CA 1
ATOM 671 C C . GLU A 1 89 ? -1.152 5.780 3.960 1.00 95.75 89 GLU A C 1
ATOM 673 O O . GLU A 1 89 ? -1.474 6.001 5.127 1.00 95.75 89 GLU A O 1
ATOM 678 N N . ALA A 1 90 ? -2.066 5.538 3.015 1.00 96.31 90 ALA A N 1
ATOM 679 C CA . ALA A 1 90 ? -3.498 5.503 3.290 1.00 96.31 90 ALA A CA 1
ATOM 680 C C . ALA A 1 90 ? -3.862 4.376 4.266 1.00 96.31 90 ALA A C 1
ATOM 682 O O . ALA A 1 90 ? -4.616 4.609 5.211 1.00 96.31 90 ALA A O 1
ATOM 683 N N . MET A 1 91 ? -3.281 3.187 4.093 1.00 94.31 91 MET A N 1
ATOM 684 C CA . MET A 1 91 ? -3.473 2.090 5.036 1.00 94.31 91 MET A CA 1
ATOM 685 C C . MET A 1 91 ? -2.876 2.415 6.407 1.00 94.31 91 MET A C 1
ATOM 687 O O . MET A 1 91 ? -3.549 2.209 7.414 1.00 94.31 91 MET A O 1
ATOM 691 N N . TYR A 1 92 ? -1.680 3.006 6.475 1.00 93.38 92 TYR A N 1
ATOM 692 C CA . TYR A 1 92 ? -1.114 3.449 7.754 1.00 93.38 92 TYR A CA 1
ATOM 693 C C . TYR A 1 92 ? -1.992 4.481 8.470 1.00 93.38 92 TYR A C 1
ATOM 695 O O . TYR A 1 92 ? -2.132 4.397 9.688 1.00 93.38 92 TYR A O 1
ATOM 703 N N . LYS A 1 93 ? -2.635 5.411 7.750 1.00 93.56 93 LYS A N 1
ATOM 704 C CA . LYS A 1 93 ? -3.591 6.361 8.348 1.00 93.56 93 LYS A CA 1
ATOM 705 C C . LYS A 1 93 ? -4.763 5.642 9.006 1.00 93.56 93 LYS A C 1
ATOM 707 O O . LYS A 1 93 ? -5.061 5.940 10.155 1.00 93.56 93 LYS A O 1
ATOM 712 N N . VAL A 1 94 ? -5.374 4.673 8.321 1.00 91.62 94 VAL A N 1
ATOM 713 C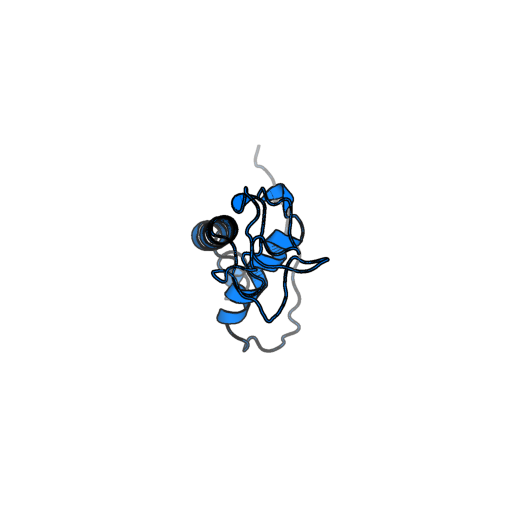 CA .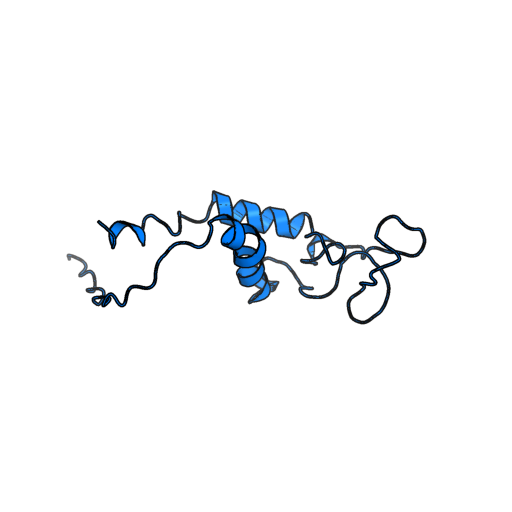 VAL A 1 94 ? -6.457 3.853 8.896 1.00 91.62 94 VAL A CA 1
ATOM 714 C C . VAL A 1 94 ? -5.952 3.060 10.099 1.00 91.62 94 VAL A C 1
ATOM 716 O O . VAL A 1 94 ? -6.612 3.005 11.130 1.00 91.62 94 VAL A O 1
ATOM 719 N N . HIS A 1 95 ? -4.755 2.489 10.005 1.00 88.00 95 HIS A N 1
ATOM 720 C CA . HIS A 1 95 ? -4.147 1.699 11.073 1.00 88.00 95 HIS A CA 1
ATOM 721 C C . HIS A 1 95 ? -3.892 2.525 12.341 1.00 88.00 95 HIS A C 1
ATOM 723 O O . HIS A 1 95 ? -4.182 2.072 13.447 1.00 88.00 95 HIS A O 1
ATOM 729 N N . ILE A 1 96 ? -3.377 3.745 12.179 1.00 87.44 96 ILE A N 1
ATOM 730 C CA . ILE A 1 96 ? -3.126 4.695 13.269 1.00 87.44 96 ILE A CA 1
ATOM 731 C C . ILE A 1 96 ? -4.445 5.247 13.814 1.00 87.44 96 ILE A C 1
ATOM 733 O O . ILE A 1 96 ? -4.596 5.342 15.028 1.00 87.44 96 ILE A O 1
ATOM 737 N N . ASP A 1 97 ? -5.412 5.561 12.952 1.00 88.12 97 ASP A N 1
ATOM 738 C CA . ASP A 1 97 ? -6.747 6.008 13.358 1.00 88.12 97 ASP A CA 1
ATOM 739 C C . ASP A 1 97 ? -7.445 4.943 14.209 1.00 88.12 97 ASP A C 1
ATOM 741 O O . ASP A 1 97 ? -7.894 5.223 15.315 1.00 88.12 97 ASP A O 1
ATOM 745 N N . MET A 1 98 ? -7.421 3.685 13.768 1.00 83.44 98 MET A N 1
ATOM 746 C CA . MET A 1 98 ? -7.904 2.559 14.560 1.00 83.44 98 MET A CA 1
ATOM 747 C C . MET A 1 98 ? -7.131 2.418 15.869 1.00 83.44 98 MET A C 1
ATOM 749 O O . MET A 1 98 ? -7.733 2.112 16.886 1.00 83.44 98 MET A O 1
ATOM 753 N N . PHE A 1 99 ? -5.820 2.642 15.891 1.00 81.44 99 PHE A N 1
ATOM 754 C CA . PHE A 1 99 ? -5.046 2.533 17.127 1.00 81.44 99 PHE A CA 1
ATOM 755 C C . PHE A 1 99 ? -5.368 3.646 18.139 1.00 81.44 99 PHE A C 1
ATOM 757 O O . PHE A 1 99 ? -5.495 3.372 19.330 1.00 81.44 99 PHE A O 1
ATOM 764 N N . LEU A 1 100 ? -5.506 4.891 17.677 1.00 84.56 100 LEU A N 1
ATOM 765 C CA . LEU A 1 100 ? -5.749 6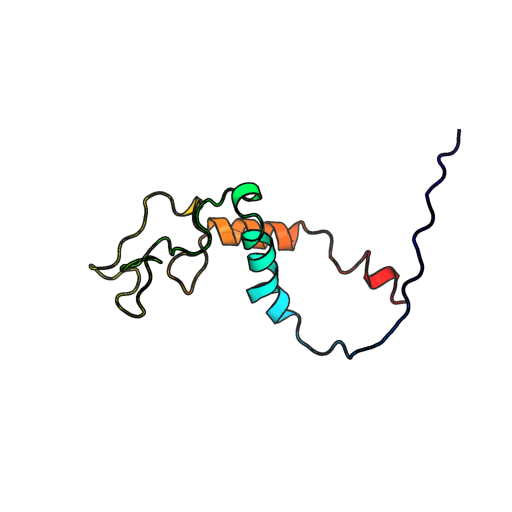.060 18.527 1.00 84.56 100 LEU A CA 1
ATOM 766 C C . LEU A 1 100 ? -7.227 6.212 18.917 1.00 84.56 100 LEU A C 1
ATOM 768 O O . LEU A 1 100 ? -7.520 6.648 20.030 1.00 84.56 100 LEU A O 1
ATOM 772 N N . ASN A 1 101 ? -8.146 5.851 18.014 1.00 77.50 101 ASN A N 1
ATOM 773 C CA . ASN A 1 101 ? -9.587 6.068 18.157 1.00 77.50 101 ASN A CA 1
ATOM 774 C C . ASN A 1 101 ? -10.388 4.789 18.407 1.00 77.50 101 ASN A C 1
ATOM 776 O O . ASN A 1 101 ? -11.558 4.886 18.799 1.00 77.50 101 ASN A O 1
ATOM 780 N N . ALA A 1 102 ? -9.809 3.588 18.260 1.00 62.59 102 ALA A N 1
ATOM 781 C CA . ALA A 1 102 ? -10.415 2.442 18.919 1.00 62.59 102 ALA A CA 1
ATOM 782 C C . ALA A 1 102 ? -10.399 2.749 20.412 1.00 62.59 102 ALA A C 1
ATOM 784 O O . ALA A 1 102 ? -9.345 2.801 21.048 1.00 62.59 102 ALA A O 1
ATOM 785 N N . ARG A 1 103 ? -11.601 2.910 20.988 1.00 50.75 103 ARG A N 1
ATOM 786 C CA . ARG A 1 103 ? -11.799 2.650 22.415 1.00 50.75 103 ARG A CA 1
ATOM 787 C C . ARG A 1 103 ? -10.969 1.415 22.728 1.00 50.75 103 ARG A C 1
ATOM 789 O O . ARG A 1 103 ? -11.156 0.430 22.005 1.00 50.75 103 ARG A O 1
ATOM 796 N N . PRO A 1 104 ? -10.085 1.451 23.737 1.00 48.00 104 PRO A N 1
ATOM 797 C CA . PRO A 1 104 ? -9.257 0.307 24.048 1.00 48.00 104 PRO A CA 1
ATOM 798 C C . PRO A 1 104 ? -10.162 -0.918 24.042 1.00 48.00 104 PRO A C 1
ATOM 800 O O . PRO A 1 104 ? -11.104 -1.004 24.839 1.00 48.00 104 PRO A O 1
ATOM 803 N N . LEU A 1 105 ? -9.873 -1.883 23.165 1.00 49.00 105 LEU A N 1
ATOM 804 C CA . LEU A 1 105 ? -10.455 -3.230 23.209 1.00 49.00 105 LEU A CA 1
ATOM 805 C C . LEU A 1 105 ? -10.029 -3.970 24.505 1.00 49.00 105 LEU A C 1
ATOM 807 O O . LEU A 1 105 ? -10.036 -5.194 24.580 1.00 49.00 105 LEU A O 1
ATOM 811 N N . THR A 1 106 ? -9.667 -3.209 25.541 1.00 44.88 106 THR A N 1
ATOM 812 C CA . THR A 1 106 ? -9.070 -3.564 26.817 1.00 44.88 106 THR A CA 1
ATOM 813 C C . THR A 1 106 ? -9.589 -2.699 27.982 1.00 44.88 106 THR A C 1
ATOM 815 O O . THR A 1 106 ? -8.938 -2.637 29.012 1.00 44.88 106 THR A O 1
ATOM 818 N N . LEU A 1 107 ? -10.772 -2.070 27.907 1.00 41.12 107 LEU A N 1
ATOM 819 C CA . LEU A 1 107 ? -11.447 -1.568 29.131 1.00 41.12 107 LEU A CA 1
ATOM 820 C C . LEU A 1 107 ? -12.902 -2.026 29.294 1.00 41.12 107 LEU A C 1
ATOM 822 O O . LEU A 1 107 ? -13.365 -2.172 30.422 1.00 41.12 107 LEU A O 1
ATOM 826 N N . ALA A 1 108 ? -13.602 -2.375 28.210 1.00 37.28 108 ALA A N 1
ATOM 827 C CA . ALA A 1 108 ? -14.888 -3.082 28.315 1.00 37.28 108 ALA A CA 1
ATOM 828 C C . ALA A 1 108 ? -14.719 -4.613 28.418 1.00 37.28 108 ALA A C 1
ATOM 830 O O . ALA A 1 108 ? -15.613 -5.303 28.892 1.00 37.28 108 ALA A O 1
ATOM 831 N N . SER A 1 109 ? -13.563 -5.138 27.998 1.00 41.34 109 SER A N 1
ATOM 832 C CA . SER A 1 109 ? -13.171 -6.554 28.109 1.00 41.34 109 SER A CA 1
ATOM 833 C C . SER A 1 109 ? -12.336 -6.839 29.364 1.00 41.34 109 SER A C 1
ATOM 835 O O . SER A 1 109 ? -12.289 -7.977 29.814 1.00 41.34 109 SER A O 1
ATOM 837 N N . VAL A 1 110 ? -11.699 -5.813 29.947 1.00 44.84 110 VAL A N 1
ATOM 838 C CA . VAL A 1 110 ? -10.908 -5.932 31.191 1.00 44.84 110 VAL A CA 1
ATOM 839 C C . VAL A 1 110 ? -11.773 -5.767 32.441 1.00 44.84 110 VAL A C 1
ATOM 841 O O . VAL A 1 110 ? -11.448 -6.314 33.482 1.00 44.84 110 VAL A O 1
ATOM 844 N N . THR A 1 111 ? -12.947 -5.141 32.347 1.00 39.66 111 THR A N 1
ATOM 845 C CA . THR A 1 111 ? -13.920 -5.119 33.459 1.00 39.66 111 THR A CA 1
ATOM 846 C C . THR A 1 111 ? -14.740 -6.411 33.584 1.00 39.66 111 THR A C 1
ATOM 848 O O . THR A 1 111 ? -15.605 -6.506 34.446 1.00 39.66 111 THR A O 1
ATOM 851 N N . CYS A 1 112 ? -14.431 -7.432 32.775 1.00 41.06 112 CYS A N 1
ATOM 852 C CA . CYS A 1 112 ? -14.808 -8.826 33.035 1.00 41.06 112 CYS A CA 1
ATOM 853 C C . CYS A 1 112 ? -13.601 -9.680 33.491 1.00 41.06 112 CYS A C 1
ATOM 855 O O . CYS A 1 112 ? -13.661 -10.905 33.428 1.00 41.06 112 CYS A O 1
ATOM 857 N N . TRP A 1 113 ? -12.510 -9.029 33.916 1.00 35.81 113 TRP A N 1
ATOM 858 C CA . TRP A 1 113 ? -11.305 -9.625 34.503 1.00 35.81 113 TRP A CA 1
ATOM 859 C C . TRP A 1 113 ? -10.735 -8.727 35.621 1.00 35.81 113 TRP A C 1
ATOM 861 O O . TRP A 1 113 ? -9.581 -8.306 35.567 1.00 35.81 113 TRP A O 1
ATOM 871 N N . THR A 1 114 ? -11.548 -8.446 36.641 1.00 39.72 114 THR A N 1
ATOM 872 C CA . THR A 1 114 ? -11.092 -8.248 38.031 1.00 39.72 114 THR A CA 1
ATOM 873 C C . THR A 1 114 ? -12.103 -8.884 38.960 1.00 39.72 114 THR A C 1
ATOM 875 O O . THR A 1 114 ? -13.299 -8.560 38.772 1.00 39.72 114 THR A O 1
#

Radius of gyration: 20.04 Å; chains: 1; bounding box: 55×29×52 Å

pLDDT: mean 74.07, std 24.39, range [28.88, 97.44]

Sequence (114 aa):
MAITLSSKPSCNNSGHSFHMLSSHMLITGLPILVMKNPNQYGFKESFKACCGTGDPYNFEVFPVCGTPSASAYPSPSQYINWDGVHLTEAMYKVHIDMFLNARPLTLASVTCWT

Secondary structure (DSSP, 8-state):
--PPPPPPPPPP-------S-HHHIIIIIHHHHHHHSGGGGT-SEEEEESEE-STTTS--SSSPTTSTT-EE-S-GGGEEESSSSSB-HHHHHHHHHHHHHS--TTTTTTTT--